Protein AF-A0A2S2G8Z8-F1 (afdb_monomer)

Radius of gyration: 12.35 Å; Cα contacts (8 Å, |Δi|>4): 175; chains: 1; bounding box: 28×28×32 Å

Nearest PDB structures (foldseek):
  8h6l-assembly1_5B  TM=4.285E-01  e=9.757E+00  Homo sapiens

Structure (mmCIF, N/CA/C/O backbone):
data_AF-A0A2S2G8Z8-F1
#
_entry.id   AF-A0A2S2G8Z8-F1
#
loop_
_atom_site.group_PDB
_atom_site.id
_atom_site.type_symbol
_atom_site.label_atom_id
_atom_site.label_alt_id
_atom_site.label_comp_id
_atom_site.label_asym_id
_atom_site.label_entity_id
_atom_site.label_seq_id
_atom_site.pdbx_PDB_ins_code
_atom_site.Cartn_x
_atom_site.Cartn_y
_atom_site.Cartn_z
_atom_site.occupancy
_atom_site.B_iso_or_equiv
_atom_site.auth_seq_id
_atom_site.auth_comp_id
_atom_site.auth_asym_id
_atom_site.auth_atom_id
_atom_site.pdbx_PDB_model_num
ATOM 1 N N . MET A 1 1 ? -8.502 -19.225 -7.096 1.00 47.22 1 MET A N 1
ATOM 2 C CA . MET A 1 1 ? -8.537 -18.039 -6.214 1.00 47.22 1 MET A CA 1
ATOM 3 C C . MET A 1 1 ? -8.050 -16.851 -7.019 1.00 47.22 1 MET A C 1
ATOM 5 O O . MET A 1 1 ? -7.028 -16.991 -7.682 1.00 47.22 1 MET A O 1
ATOM 9 N N . ALA A 1 2 ? -8.794 -15.743 -7.039 1.00 53.53 2 ALA A N 1
ATOM 10 C CA . ALA A 1 2 ? -8.304 -14.513 -7.659 1.00 53.53 2 ALA A CA 1
ATOM 11 C C . ALA A 1 2 ? -7.032 -14.087 -6.918 1.00 53.53 2 ALA A C 1
ATOM 13 O O . ALA A 1 2 ? -7.045 -14.016 -5.690 1.00 53.53 2 ALA A O 1
ATOM 14 N N . ARG A 1 3 ? -5.939 -13.889 -7.653 1.00 68.69 3 ARG A N 1
ATOM 15 C CA . ARG A 1 3 ? -4.703 -13.334 -7.100 1.00 68.69 3 ARG A CA 1
ATOM 16 C C . ARG A 1 3 ? -5.011 -11.887 -6.697 1.00 68.69 3 ARG A C 1
ATOM 18 O O . ARG A 1 3 ? -5.743 -11.195 -7.398 1.00 68.69 3 ARG A O 1
ATOM 25 N N . ARG A 1 4 ? -4.586 -11.475 -5.503 1.00 82.56 4 ARG A N 1
ATOM 26 C CA . ARG A 1 4 ? -4.924 -10.166 -4.926 1.00 82.56 4 ARG A CA 1
ATOM 27 C C . ARG A 1 4 ? -3.632 -9.456 -4.554 1.00 82.56 4 ARG A C 1
ATOM 29 O O . ARG A 1 4 ? -2.767 -10.056 -3.926 1.00 82.56 4 ARG A O 1
ATOM 36 N N . ALA A 1 5 ? -3.494 -8.186 -4.920 1.00 91.25 5 ALA A N 1
ATOM 37 C CA . ALA A 1 5 ? -2.371 -7.367 -4.484 1.00 91.25 5 ALA A CA 1
ATOM 38 C C . ALA A 1 5 ? -2.815 -6.354 -3.428 1.00 91.25 5 ALA A C 1
ATOM 40 O O . ALA A 1 5 ? -3.923 -5.822 -3.463 1.00 91.25 5 ALA A O 1
ATOM 41 N N . ILE A 1 6 ? -1.915 -6.051 -2.500 1.00 93.50 6 ILE A N 1
ATOM 42 C CA . ILE A 1 6 ? -2.079 -4.986 -1.515 1.00 93.50 6 ILE A CA 1
ATOM 43 C C . ILE A 1 6 ? -1.024 -3.941 -1.817 1.00 93.50 6 ILE A C 1
ATOM 45 O O . ILE A 1 6 ? 0.145 -4.264 -2.060 1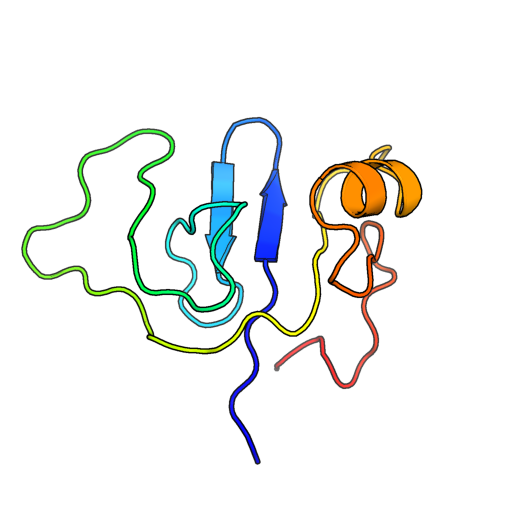.00 93.50 6 ILE A O 1
ATOM 49 N N . LEU A 1 7 ? -1.453 -2.688 -1.816 1.00 93.50 7 LEU A N 1
ATOM 50 C CA . LEU A 1 7 ? -0.565 -1.553 -1.939 1.00 93.50 7 LEU A CA 1
ATOM 51 C C . LEU A 1 7 ? 0.046 -1.273 -0.564 1.00 93.50 7 LEU A C 1
ATOM 53 O O . LEU A 1 7 ? -0.648 -0.853 0.357 1.00 93.50 7 LEU A O 1
ATOM 57 N N . ILE A 1 8 ? 1.339 -1.540 -0.416 1.00 93.19 8 ILE A N 1
ATOM 58 C CA . ILE A 1 8 ? 2.080 -1.298 0.822 1.00 93.19 8 ILE A CA 1
ATOM 59 C C . ILE A 1 8 ? 2.759 0.064 0.727 1.00 93.19 8 ILE A C 1
ATOM 61 O O . ILE A 1 8 ? 3.580 0.274 -0.165 1.00 93.19 8 ILE A O 1
ATOM 65 N N . VAL A 1 9 ? 2.420 0.973 1.637 1.00 90.94 9 VAL A N 1
ATOM 66 C CA . VAL A 1 9 ? 3.017 2.307 1.756 1.00 90.94 9 VAL A CA 1
ATOM 67 C C . VAL A 1 9 ? 4.029 2.325 2.898 1.00 90.94 9 VAL A C 1
ATOM 69 O O . VAL A 1 9 ? 3.683 2.043 4.043 1.00 90.94 9 VAL A O 1
ATOM 72 N N . ASP A 1 10 ? 5.264 2.700 2.582 1.00 85.06 10 ASP A N 1
ATOM 73 C CA . ASP A 1 10 ? 6.356 2.966 3.521 1.00 85.06 10 ASP A CA 1
ATOM 74 C C . ASP A 1 10 ? 6.862 4.415 3.339 1.00 85.06 10 ASP A C 1
ATOM 76 O O . ASP A 1 10 ? 6.382 5.138 2.467 1.00 85.06 10 ASP A O 1
ATOM 80 N N . ASP A 1 11 ? 7.839 4.846 4.149 1.00 78.12 11 ASP A N 1
ATOM 81 C CA . ASP A 1 11 ? 8.325 6.238 4.252 1.00 78.12 11 ASP A CA 1
ATOM 82 C C . ASP A 1 11 ? 8.649 6.893 2.905 1.00 78.12 11 ASP A C 1
ATOM 84 O O . ASP A 1 11 ? 8.280 8.033 2.639 1.00 78.12 11 ASP A O 1
ATOM 88 N N . TYR A 1 12 ? 9.350 6.148 2.054 1.00 77.44 12 TYR A N 1
ATOM 89 C CA . TYR A 1 12 ? 9.884 6.650 0.787 1.00 77.44 12 TYR A CA 1
ATOM 90 C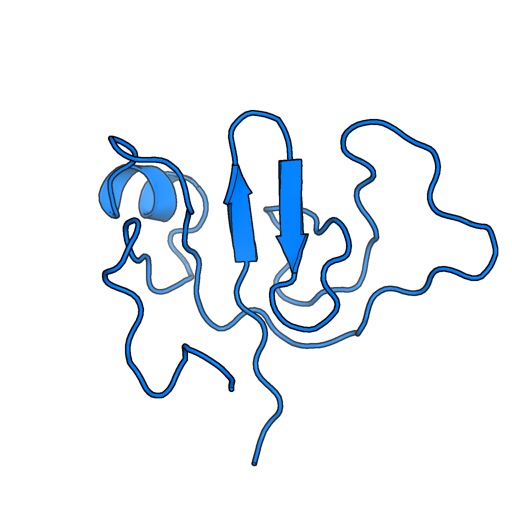 C . TYR A 1 12 ? 9.495 5.772 -0.397 1.00 77.44 12 TYR A C 1
ATOM 92 O O . TYR A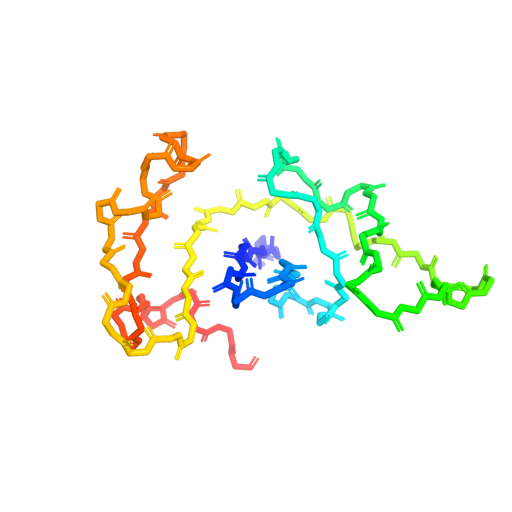 1 12 ? 9.932 6.007 -1.522 1.00 77.44 12 TYR A O 1
ATOM 100 N N . THR A 1 13 ? 8.725 4.708 -0.159 1.00 85.81 13 THR A N 1
ATOM 101 C CA . THR A 1 13 ? 8.435 3.715 -1.191 1.00 85.81 13 THR A CA 1
ATOM 102 C C . THR A 1 13 ? 7.028 3.177 -1.062 1.00 85.81 13 THR A C 1
ATOM 104 O O . THR A 1 13 ? 6.526 2.964 0.035 1.00 85.81 13 THR A O 1
ATOM 107 N N . THR A 1 14 ? 6.429 2.877 -2.203 1.00 89.69 14 THR A N 1
ATOM 108 C CA . THR A 1 14 ? 5.173 2.142 -2.308 1.00 89.69 14 THR A CA 1
ATOM 109 C C . THR A 1 14 ? 5.433 0.855 -3.073 1.00 89.69 14 THR A C 1
ATOM 111 O O . THR A 1 14 ? 6.188 0.861 -4.045 1.00 89.69 14 THR A O 1
ATOM 114 N N . LYS A 1 15 ? 4.893 -0.274 -2.606 1.00 91.19 15 LYS A N 1
ATOM 115 C CA . LYS A 1 15 ? 5.196 -1.616 -3.127 1.00 91.19 15 LYS A CA 1
ATOM 116 C C . LYS A 1 15 ? 3.936 -2.444 -3.323 1.00 91.19 15 LYS A C 1
ATOM 118 O O . LYS A 1 15 ? 2.958 -2.299 -2.599 1.00 91.19 15 LYS A O 1
ATOM 123 N N . CYS A 1 16 ? 3.990 -3.353 -4.285 1.00 91.56 16 CYS A N 1
ATOM 124 C CA . CYS A 1 16 ? 3.000 -4.401 -4.459 1.00 91.56 16 CYS A CA 1
ATOM 125 C C . CYS A 1 16 ? 3.335 -5.574 -3.531 1.00 91.56 16 CYS A C 1
ATOM 127 O O . CYS A 1 16 ? 4.422 -6.144 -3.639 1.00 91.56 16 CYS A O 1
ATOM 129 N N . SER A 1 17 ? 2.414 -5.971 -2.648 1.00 90.19 17 SER A N 1
ATOM 130 C CA . SER A 1 17 ? 2.619 -7.132 -1.767 1.00 90.19 17 SER A CA 1
ATOM 131 C C . SER A 1 17 ? 2.823 -8.436 -2.541 1.00 90.19 17 SER A C 1
ATOM 133 O O . SER A 1 17 ? 3.554 -9.306 -2.082 1.00 90.19 17 SER A O 1
ATOM 135 N N . ARG A 1 18 ? 2.217 -8.552 -3.730 1.00 89.56 18 ARG A N 1
ATOM 136 C CA . ARG A 1 18 ? 2.208 -9.782 -4.523 1.00 89.56 18 ARG A CA 1
ATOM 137 C C . ARG A 1 18 ? 3.561 -10.107 -5.144 1.00 89.56 18 ARG A C 1
ATOM 139 O O . ARG A 1 18 ? 3.995 -11.252 -5.115 1.00 89.56 18 ARG A O 1
ATOM 146 N N . CYS A 1 19 ? 4.208 -9.119 -5.760 1.00 88.25 19 CYS A N 1
ATOM 147 C CA . CYS A 1 19 ? 5.478 -9.321 -6.463 1.00 88.25 19 CYS A CA 1
ATOM 148 C C . CYS A 1 19 ? 6.663 -8.601 -5.803 1.00 88.25 19 CYS A C 1
ATOM 150 O O . CYS A 1 19 ? 7.768 -8.643 -6.336 1.00 88.25 19 CYS A O 1
ATOM 152 N N . GLY A 1 20 ? 6.438 -7.886 -4.695 1.00 87.50 20 GLY A N 1
ATOM 153 C CA . GLY A 1 20 ? 7.459 -7.169 -3.920 1.00 87.50 20 GLY A CA 1
ATOM 154 C C . GLY A 1 20 ? 8.039 -5.916 -4.585 1.00 87.50 20 GLY A C 1
ATOM 155 O O . GLY A 1 20 ? 8.817 -5.192 -3.963 1.00 87.50 20 GLY A O 1
ATOM 156 N N . LYS A 1 21 ? 7.669 -5.640 -5.838 1.00 88.06 21 LYS A N 1
ATOM 157 C CA . LYS A 1 21 ? 8.203 -4.523 -6.627 1.00 88.06 21 LYS A CA 1
ATOM 158 C C . LYS A 1 21 ? 7.497 -3.224 -6.289 1.00 88.06 21 LYS A C 1
ATOM 160 O O . LYS A 1 21 ? 6.354 -3.227 -5.832 1.00 88.06 21 LYS A O 1
ATOM 165 N N . GLY A 1 22 ? 8.169 -2.110 -6.558 1.00 89.81 22 GLY A N 1
ATOM 166 C CA . GLY A 1 22 ? 7.572 -0.809 -6.330 1.00 89.81 22 GLY A CA 1
ATOM 167 C C . GLY A 1 22 ? 6.344 -0.581 -7.213 1.00 89.81 22 GLY A C 1
ATOM 168 O O . GLY A 1 22 ? 6.285 -1.000 -8.374 1.00 89.81 22 GLY A O 1
ATOM 169 N N . ALA A 1 23 ? 5.336 0.043 -6.626 1.00 90.56 23 ALA A N 1
ATOM 170 C CA . ALA A 1 23 ? 4.027 0.278 -7.206 1.00 90.56 23 ALA A CA 1
ATOM 171 C C . ALA A 1 23 ? 3.703 1.759 -7.098 1.00 90.56 23 ALA A C 1
ATOM 173 O O . ALA A 1 23 ? 4.113 2.410 -6.147 1.00 90.56 23 ALA A O 1
ATOM 174 N N . ARG A 1 24 ? 2.968 2.305 -8.060 1.00 90.00 24 ARG A N 1
ATOM 175 C CA . ARG A 1 24 ? 2.527 3.693 -7.978 1.00 90.00 24 ARG A CA 1
ATOM 176 C C . ARG A 1 24 ? 1.287 3.785 -7.100 1.00 90.00 24 ARG A C 1
ATOM 178 O O . ARG A 1 24 ? 0.325 3.058 -7.319 1.00 90.00 24 ARG A O 1
ATOM 185 N N . ILE A 1 25 ? 1.298 4.720 -6.150 1.00 90.06 25 ILE A N 1
ATOM 186 C CA . ILE A 1 25 ? 0.232 4.833 -5.150 1.00 90.06 25 ILE A CA 1
ATOM 187 C C . ILE A 1 25 ? -1.160 5.040 -5.761 1.00 90.06 25 ILE A C 1
ATOM 189 O O . ILE A 1 25 ? -2.128 4.505 -5.243 1.00 90.06 25 ILE A O 1
ATOM 193 N N . GLN A 1 26 ? -1.256 5.769 -6.878 1.00 89.81 26 GLN A N 1
ATOM 194 C CA . GLN A 1 26 ? -2.523 6.095 -7.547 1.00 89.81 26 GLN A CA 1
ATOM 195 C C . GLN A 1 26 ? -3.054 4.978 -8.455 1.00 89.81 26 GLN A C 1
ATOM 197 O O . GLN A 1 26 ? -4.181 5.078 -8.934 1.00 89.81 26 GLN A O 1
ATOM 202 N N . ASP A 1 27 ? -2.263 3.944 -8.747 1.00 90.75 27 ASP A N 1
ATOM 203 C CA . ASP A 1 27 ? -2.686 2.934 -9.712 1.00 90.75 27 ASP A CA 1
ATOM 204 C C . ASP A 1 27 ? -3.710 1.979 -9.076 1.00 90.75 27 ASP A C 1
ATOM 206 O O . ASP A 1 27 ? -3.563 1.543 -7.932 1.00 90.75 27 ASP A O 1
ATOM 210 N N . THR A 1 28 ? -4.745 1.607 -9.831 1.00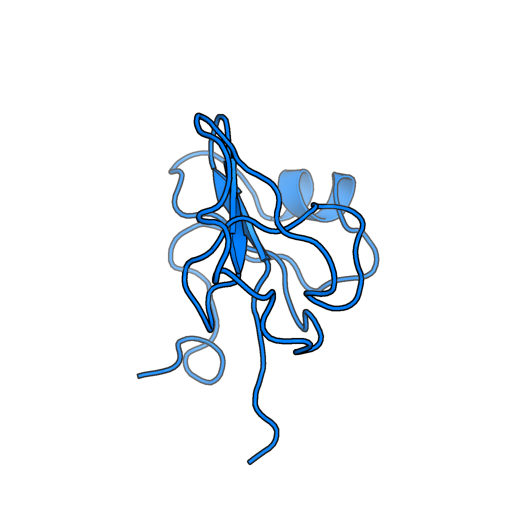 92.31 28 THR A N 1
ATOM 211 C CA . THR A 1 28 ? -5.726 0.585 -9.415 1.00 92.31 28 THR A CA 1
ATOM 212 C C . THR A 1 28 ? -5.209 -0.836 -9.634 1.00 92.31 28 THR A C 1
ATOM 214 O O . THR A 1 28 ? -5.605 -1.756 -8.928 1.00 92.31 28 THR A O 1
ATOM 217 N N . HIS A 1 29 ? -4.286 -1.005 -10.581 1.00 93.56 29 HIS A N 1
ATOM 218 C CA . HIS A 1 29 ? -3.611 -2.257 -10.910 1.00 93.56 29 HIS A CA 1
ATOM 219 C C . HIS A 1 29 ? -2.108 -2.026 -10.940 1.00 93.56 29 HIS A C 1
ATOM 221 O O . HIS A 1 29 ? -1.655 -0.950 -11.335 1.00 93.56 29 HIS A O 1
ATOM 227 N N . HIS A 1 30 ? -1.307 -3.036 -10.609 1.00 92.31 30 HIS A N 1
ATOM 228 C CA . HIS A 1 30 ? 0.142 -2.925 -10.731 1.00 92.31 30 HIS A CA 1
ATOM 229 C C . HIS A 1 30 ? 0.558 -2.955 -12.206 1.00 92.31 30 HIS A C 1
ATOM 231 O O . HIS A 1 30 ? 0.929 -3.992 -12.741 1.00 92.31 30 HIS A O 1
ATOM 237 N N . THR A 1 31 ? 0.470 -1.809 -12.879 1.00 90.50 31 THR A N 1
ATOM 238 C CA . THR A 1 31 ? 0.770 -1.641 -14.316 1.00 90.50 31 THR A CA 1
ATOM 239 C C . THR A 1 31 ? 2.040 -0.841 -14.561 1.00 90.50 31 THR A C 1
ATOM 241 O O . THR A 1 31 ? 2.556 -0.813 -15.678 1.00 90.50 31 THR A O 1
ATOM 244 N N . ARG A 1 32 ? 2.574 -0.206 -13.514 1.00 86.56 32 ARG A N 1
ATOM 245 C CA . ARG A 1 32 ? 3.805 0.576 -13.554 1.00 86.56 32 ARG A CA 1
ATOM 246 C C . ARG A 1 32 ? 4.710 0.187 -12.403 1.00 86.56 32 ARG A C 1
ATOM 248 O O . ARG A 1 32 ? 4.261 -0.054 -11.282 1.00 86.56 32 ARG A O 1
ATOM 255 N N . LEU A 1 33 ? 6.002 0.157 -12.696 1.00 86.94 33 LEU A N 1
ATOM 256 C CA . LEU A 1 33 ? 7.031 0.018 -11.683 1.00 86.94 33 LEU A CA 1
ATOM 257 C C . LEU A 1 33 ? 7.406 1.405 -11.197 1.00 86.94 33 LEU A C 1
ATOM 259 O O . LEU A 1 33 ? 7.851 2.240 -11.982 1.00 86.94 33 LEU A O 1
ATOM 263 N N . LEU A 1 34 ? 7.218 1.636 -9.905 1.00 80.50 34 LEU A N 1
ATOM 264 C CA . LEU A 1 34 ? 7.840 2.769 -9.246 1.00 80.50 34 LEU A CA 1
ATOM 265 C C . LEU A 1 34 ? 9.174 2.294 -8.695 1.00 80.50 34 LEU A C 1
ATOM 267 O O . LEU A 1 34 ? 9.242 1.249 -8.051 1.00 80.50 34 LEU A O 1
ATOM 271 N N . SER A 1 35 ? 10.238 3.040 -8.923 1.00 64.56 35 SER A N 1
ATOM 272 C CA . SER A 1 35 ? 11.508 2.744 -8.292 1.00 64.56 35 SER A CA 1
ATOM 273 C C . SER A 1 35 ? 11.748 3.744 -7.174 1.00 64.56 35 SER A C 1
ATOM 275 O O . SER A 1 35 ? 11.945 4.928 -7.405 1.00 64.56 35 SER A O 1
ATOM 277 N N . GLY A 1 36 ? 11.667 3.265 -5.931 1.00 60.81 36 GLY A N 1
ATOM 278 C CA . GLY A 1 36 ? 11.864 4.119 -4.760 1.00 60.81 36 GLY A CA 1
ATOM 279 C C . GLY A 1 36 ? 13.275 4.713 -4.686 1.00 60.81 36 GLY A C 1
ATOM 280 O O . GLY A 1 36 ? 13.420 5.880 -4.361 1.00 60.81 36 GLY A O 1
ATOM 281 N N . TRP A 1 37 ? 14.302 3.918 -5.019 1.00 53.06 37 TRP A N 1
ATOM 282 C CA . TRP A 1 37 ? 15.725 4.289 -4.909 1.00 53.06 37 TRP A CA 1
ATOM 283 C C . TRP A 1 37 ? 16.612 3.612 -5.979 1.00 53.06 37 TRP A C 1
ATOM 285 O O . TRP A 1 37 ? 17.772 3.296 -5.735 1.00 53.06 37 TRP A O 1
ATOM 295 N N . GLY A 1 38 ? 16.078 3.330 -7.170 1.00 58.16 38 GLY A N 1
ATOM 296 C CA . GLY A 1 38 ? 16.837 2.653 -8.233 1.00 58.16 38 GLY A CA 1
ATOM 297 C C . GLY A 1 38 ? 16.242 2.870 -9.618 1.00 58.16 38 GLY A C 1
ATOM 298 O O . GLY A 1 38 ? 15.250 3.569 -9.759 1.00 58.16 38 GLY A O 1
ATOM 299 N N . THR A 1 39 ? 16.821 2.272 -10.653 1.00 66.81 39 THR A N 1
ATOM 300 C CA . THR A 1 39 ? 16.126 2.072 -11.937 1.00 66.81 39 THR A CA 1
ATOM 301 C C . THR A 1 39 ? 15.624 0.628 -11.931 1.00 66.81 39 THR A C 1
ATOM 303 O O . THR A 1 39 ? 16.415 -0.246 -11.567 1.00 66.81 39 THR A O 1
ATOM 306 N N . PRO A 1 40 ? 14.348 0.340 -12.256 1.00 70.31 40 PRO A N 1
ATOM 307 C CA . PRO A 1 40 ? 13.895 -1.042 -12.390 1.00 70.31 40 PRO A CA 1
ATOM 308 C C . PRO A 1 40 ? 14.807 -1.789 -13.362 1.00 70.31 40 PRO A C 1
ATOM 310 O O . PRO A 1 40 ? 15.250 -1.203 -14.354 1.00 70.31 40 PRO A O 1
ATOM 313 N N . ALA A 1 41 ? 15.101 -3.064 -13.102 1.00 75.50 41 ALA A N 1
ATOM 314 C CA . ALA A 1 41 ? 15.928 -3.817 -14.033 1.00 75.50 41 ALA A CA 1
ATOM 315 C C . ALA A 1 41 ? 15.232 -3.877 -15.412 1.00 75.50 41 ALA A C 1
ATOM 317 O O . ALA A 1 41 ? 14.002 -3.874 -15.472 1.00 75.50 41 ALA A O 1
ATOM 318 N N . PRO A 1 42 ? 15.965 -3.982 -16.536 1.00 75.06 42 PRO A N 1
ATOM 319 C CA . PRO A 1 42 ? 15.360 -3.976 -17.876 1.00 75.06 42 PRO A CA 1
ATOM 320 C C . PRO A 1 42 ? 14.303 -5.073 -18.091 1.00 75.06 42 PRO A C 1
ATOM 322 O O . PRO A 1 42 ? 13.400 -4.935 -18.915 1.00 75.06 42 PRO A O 1
ATOM 325 N N . HIS A 1 43 ? 14.420 -6.173 -17.345 1.00 81.25 43 HIS A N 1
ATOM 326 C CA . HIS A 1 43 ? 13.507 -7.314 -17.373 1.00 81.25 43 HIS A CA 1
ATOM 327 C C . HIS A 1 43 ? 12.395 -7.232 -16.318 1.00 81.25 43 HIS A C 1
ATOM 329 O O . HIS A 1 43 ? 11.516 -8.096 -16.285 1.00 81.25 43 HIS A O 1
ATOM 335 N N . ASP A 1 44 ? 12.398 -6.216 -15.455 1.00 83.38 44 ASP A N 1
ATOM 336 C CA . ASP A 1 44 ? 11.333 -6.057 -14.487 1.00 83.38 44 ASP A CA 1
ATOM 337 C C . ASP A 1 44 ? 10.038 -5.653 -1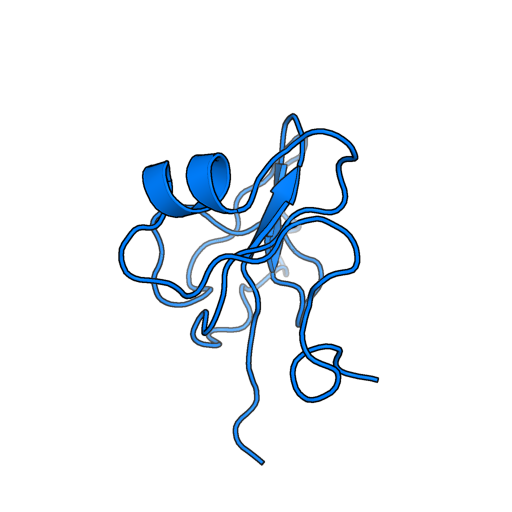5.180 1.00 83.38 44 ASP A C 1
ATOM 339 O O . ASP A 1 44 ? 9.923 -4.627 -15.851 1.00 83.38 44 ASP A O 1
ATOM 343 N N . ARG A 1 45 ? 9.017 -6.477 -14.957 1.00 85.88 45 ARG A N 1
ATOM 344 C CA . ARG A 1 45 ? 7.635 -6.174 -15.306 1.00 85.88 45 ARG A CA 1
ATOM 345 C C . ARG A 1 45 ? 6.793 -6.027 -14.041 1.00 85.88 45 ARG A C 1
ATOM 347 O O . ARG A 1 45 ? 7.069 -6.718 -13.048 1.00 85.88 45 ARG A O 1
ATOM 354 N N . PRO A 1 46 ? 5.803 -5.123 -14.058 1.00 89.56 46 PRO A N 1
ATOM 355 C CA . PRO A 1 46 ? 4.791 -5.061 -13.020 1.00 89.56 46 PRO A CA 1
ATOM 356 C C . PRO A 1 46 ? 3.842 -6.265 -13.173 1.00 89.56 46 PRO A C 1
ATOM 358 O O . PRO A 1 46 ? 3.737 -6.839 -14.257 1.00 89.56 46 PRO A O 1
ATOM 361 N N . CYS A 1 47 ? 3.217 -6.714 -12.083 1.00 90.06 47 CYS A N 1
ATOM 362 C CA . CYS A 1 47 ? 2.501 -7.997 -12.073 1.00 90.06 47 CYS A CA 1
ATOM 363 C C . CYS A 1 47 ? 1.086 -7.948 -12.671 1.00 90.06 47 CYS A C 1
ATOM 365 O O . CYS A 1 47 ? 0.497 -8.998 -12.897 1.00 90.06 47 CYS A O 1
ATOM 367 N N . GLY A 1 48 ? 0.542 -6.758 -12.931 1.00 91.50 48 GLY A N 1
ATOM 368 C CA . GLY A 1 48 ? -0.792 -6.554 -13.502 1.00 91.50 48 GLY A CA 1
ATOM 369 C C . GLY A 1 48 ? -1.948 -6.720 -12.514 1.00 91.50 48 GLY A C 1
ATOM 370 O O . GLY A 1 48 ? -3.070 -6.351 -12.841 1.00 91.50 48 GLY A O 1
ATOM 371 N N . GLU A 1 49 ? -1.693 -7.236 -11.312 1.00 92.06 49 GLU A N 1
ATOM 372 C CA . GLU A 1 49 ? -2.742 -7.556 -10.342 1.00 92.06 49 GLU A CA 1
ATOM 373 C C . GLU A 1 49 ? -3.452 -6.296 -9.812 1.00 92.06 49 GLU A C 1
ATOM 375 O O . GLU A 1 49 ? -2.793 -5.269 -9.585 1.00 92.06 49 GLU A O 1
ATOM 380 N N . PRO A 1 50 ? -4.777 -6.357 -9.584 1.00 93.56 50 PRO A N 1
ATOM 381 C CA . PRO A 1 50 ? -5.526 -5.272 -8.970 1.00 93.56 50 PRO A CA 1
ATOM 382 C C . PRO A 1 50 ? -5.142 -5.111 -7.499 1.00 93.56 50 PRO A C 1
ATOM 384 O O . PRO A 1 50 ? -4.990 -6.091 -6.759 1.00 93.56 50 PRO A O 1
ATOM 387 N N . PHE A 1 51 ? -5.041 -3.860 -7.056 1.00 93.81 51 PHE A N 1
ATOM 388 C CA . PHE A 1 51 ? -4.928 -3.550 -5.640 1.00 93.81 51 PHE A CA 1
ATOM 389 C C . PHE A 1 51 ? -6.304 -3.632 -4.990 1.00 93.81 51 PHE A C 1
ATOM 391 O O . PHE A 1 51 ? -7.217 -2.910 -5.376 1.00 93.81 51 PHE A O 1
ATOM 398 N N . VAL A 1 52 ? -6.446 -4.514 -4.003 1.00 94.50 52 VAL A N 1
ATOM 399 C CA . VAL A 1 52 ? -7.714 -4.727 -3.282 1.00 94.50 52 VAL A CA 1
ATOM 400 C C . VAL A 1 52 ? -7.741 -4.063 -1.908 1.00 94.50 52 VAL A C 1
ATOM 402 O O . VAL A 1 52 ? -8.792 -3.996 -1.281 1.00 94.50 52 VAL A O 1
ATOM 405 N N . ALA A 1 53 ? -6.586 -3.604 -1.428 1.00 94.94 53 ALA A N 1
ATOM 406 C CA . ALA A 1 53 ? -6.426 -2.921 -0.153 1.00 94.94 53 ALA A CA 1
ATOM 407 C C . ALA A 1 53 ? -5.144 -2.081 -0.150 1.00 94.94 53 ALA A C 1
ATOM 409 O O . ALA A 1 53 ? -4.222 -2.320 -0.941 1.00 94.94 53 ALA A O 1
ATOM 410 N N . ILE A 1 54 ? -5.077 -1.133 0.781 1.00 95.31 54 ILE A N 1
ATOM 411 C CA . ILE A 1 54 ? -3.883 -0.361 1.112 1.00 95.31 54 ILE A CA 1
ATOM 412 C C . ILE A 1 54 ? -3.477 -0.641 2.560 1.00 95.31 54 ILE A C 1
ATOM 414 O O . ILE A 1 54 ? -4.315 -0.743 3.457 1.00 95.31 54 ILE A O 1
ATOM 418 N N . SER A 1 55 ? -2.181 -0.805 2.797 1.00 95.12 55 SER A N 1
ATOM 419 C CA . SER A 1 55 ? -1.644 -1.032 4.135 1.00 95.12 55 SER A CA 1
ATOM 420 C C . SER A 1 55 ? -0.238 -0.457 4.273 1.00 95.12 55 SER A C 1
ATOM 422 O O . SER A 1 55 ? 0.331 0.079 3.324 1.00 95.12 55 SER A O 1
ATOM 424 N N . THR A 1 56 ? 0.332 -0.559 5.464 1.00 93.31 56 THR A N 1
ATOM 425 C CA . THR A 1 56 ? 1.670 -0.077 5.799 1.00 93.31 56 THR A CA 1
ATOM 426 C C . THR A 1 56 ? 2.357 -1.049 6.747 1.00 93.31 56 THR A C 1
ATOM 428 O O . THR A 1 56 ? 1.701 -1.804 7.464 1.00 93.31 56 THR A O 1
ATOM 431 N N . ARG A 1 57 ? 3.692 -1.043 6.758 1.00 89.31 57 ARG A N 1
ATOM 432 C CA . ARG A 1 57 ? 4.486 -1.734 7.785 1.00 89.31 57 ARG A CA 1
ATOM 433 C C . ARG A 1 57 ? 4.945 -0.789 8.894 1.00 89.31 57 ARG A C 1
ATOM 435 O O . ARG A 1 57 ? 5.542 -1.243 9.866 1.00 89.31 57 ARG A O 1
ATOM 442 N N . ARG A 1 58 ? 4.689 0.512 8.748 1.00 88.00 58 ARG A N 1
ATOM 443 C CA . ARG A 1 58 ? 5.149 1.540 9.679 1.00 88.00 58 ARG A CA 1
ATOM 444 C C . ARG A 1 58 ? 4.255 1.592 10.906 1.00 88.00 58 ARG A C 1
ATOM 446 O O . ARG A 1 58 ? 3.040 1.746 10.800 1.00 88.00 58 ARG A O 1
ATOM 453 N N . LEU A 1 59 ? 4.883 1.518 12.072 1.00 87.06 59 LEU A N 1
ATOM 454 C CA . LEU A 1 59 ? 4.220 1.800 13.338 1.00 87.06 59 LEU A CA 1
ATOM 455 C C . LEU A 1 59 ? 3.947 3.309 13.424 1.00 87.06 59 LEU A C 1
ATOM 457 O O . LEU A 1 59 ? 4.836 4.112 13.155 1.00 87.06 59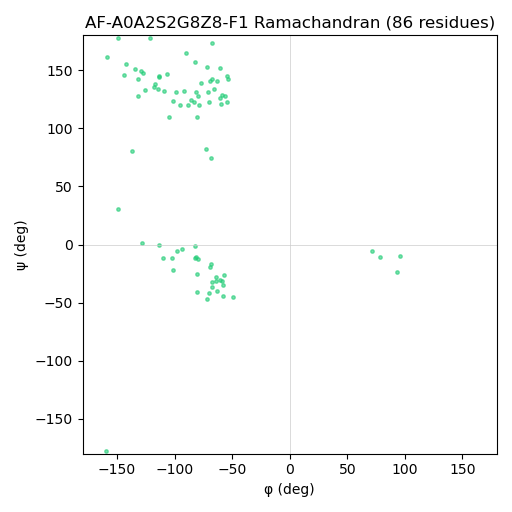 LEU A O 1
ATOM 461 N N . GLY A 1 60 ? 2.714 3.682 13.768 1.00 86.62 60 GLY A N 1
ATOM 462 C CA . GLY A 1 60 ? 2.281 5.080 13.889 1.00 86.62 60 GLY A CA 1
ATOM 463 C C . GLY A 1 60 ? 1.585 5.666 12.655 1.00 86.62 60 GLY A C 1
ATOM 464 O O . GLY A 1 60 ? 0.998 6.734 12.772 1.00 86.62 60 GLY A O 1
ATOM 465 N N . VAL A 1 61 ? 1.587 4.975 11.508 1.00 90.50 61 VAL A N 1
ATOM 466 C CA . VAL A 1 61 ? 0.712 5.325 10.374 1.00 90.50 61 VAL A CA 1
ATOM 467 C C . VAL A 1 61 ? -0.646 4.661 10.580 1.00 90.50 61 VAL A C 1
ATOM 469 O O . VAL A 1 61 ? -0.730 3.441 10.749 1.00 90.50 61 VAL A O 1
ATOM 472 N N . THR A 1 62 ? -1.709 5.459 10.567 1.00 93.38 62 THR A N 1
ATOM 473 C CA . THR A 1 62 ? -3.072 4.990 10.829 1.00 93.38 62 THR A CA 1
ATOM 474 C C . THR A 1 62 ? -3.788 4.559 9.550 1.00 93.38 62 THR A C 1
ATOM 476 O O . THR A 1 62 ? -3.394 4.886 8.428 1.00 93.38 62 THR A O 1
ATOM 479 N N . ALA A 1 63 ? -4.896 3.831 9.705 1.00 93.81 63 ALA A N 1
ATOM 480 C CA . ALA A 1 63 ? -5.774 3.518 8.582 1.00 93.81 63 ALA A CA 1
ATOM 481 C C . ALA A 1 63 ? -6.419 4.778 7.968 1.00 93.81 63 ALA A C 1
ATOM 483 O O . ALA A 1 63 ? -6.725 4.776 6.777 1.00 93.81 63 ALA A O 1
ATOM 484 N N . GLU A 1 64 ? -6.615 5.850 8.742 1.00 94.69 64 GLU A N 1
ATOM 485 C CA . GLU A 1 64 ? -7.142 7.123 8.234 1.00 94.69 64 GLU A CA 1
ATOM 486 C C . GLU A 1 64 ? -6.129 7.835 7.336 1.00 94.69 64 GLU A C 1
ATOM 488 O O . GLU A 1 64 ? -6.499 8.273 6.246 1.00 94.69 64 GLU A O 1
ATOM 493 N N . ASP A 1 65 ? -4.847 7.845 7.714 1.00 93.62 65 ASP A N 1
ATOM 494 C CA . ASP A 1 65 ? -3.771 8.391 6.875 1.00 93.62 65 ASP A CA 1
ATOM 495 C C . ASP A 1 65 ? -3.721 7.683 5.515 1.00 93.62 65 ASP A C 1
ATOM 497 O O . ASP A 1 65 ? -3.641 8.307 4.456 1.00 93.62 65 ASP A O 1
ATOM 501 N N . LEU A 1 66 ? -3.829 6.352 5.528 1.00 93.94 66 LEU A N 1
ATOM 502 C CA . LEU A 1 66 ? -3.861 5.549 4.307 1.00 93.94 66 LEU A CA 1
ATOM 503 C C . LEU A 1 66 ? -5.132 5.793 3.484 1.00 93.94 66 LEU A C 1
ATOM 505 O O . LEU A 1 66 ? -5.071 5.828 2.254 1.00 93.94 66 LEU A O 1
ATOM 509 N N . ARG A 1 67 ? -6.277 6.003 4.140 1.00 95.31 67 ARG A N 1
ATOM 510 C CA . ARG A 1 67 ? -7.544 6.324 3.471 1.00 95.31 67 ARG A CA 1
ATOM 511 C C . ARG A 1 67 ? -7.512 7.700 2.813 1.00 95.31 67 ARG A C 1
ATOM 513 O O . ARG A 1 67 ? -8.109 7.863 1.755 1.00 95.31 67 ARG A O 1
ATOM 520 N N . ALA A 1 68 ? -6.784 8.663 3.375 1.00 93.88 68 ALA A N 1
ATOM 521 C CA . ALA A 1 68 ? -6.555 9.951 2.725 1.00 93.88 68 ALA A CA 1
ATOM 522 C C . ALA A 1 68 ? -5.759 9.804 1.412 1.00 93.88 68 ALA A C 1
ATOM 524 O O . ALA A 1 68 ? -5.983 10.556 0.466 1.00 93.88 68 ALA A O 1
ATOM 525 N N . LEU A 1 69 ? -4.864 8.811 1.327 1.00 91.69 69 LEU A N 1
ATOM 526 C CA . LEU A 1 69 ? -4.078 8.523 0.121 1.00 91.69 69 LEU A CA 1
ATOM 527 C C . LEU A 1 69 ? -4.864 7.727 -0.930 1.00 91.69 69 LEU A C 1
ATOM 529 O O . LEU A 1 69 ? -4.727 7.982 -2.128 1.00 91.69 69 LEU A O 1
ATOM 533 N N . ARG A 1 70 ? -5.654 6.741 -0.492 1.00 93.69 70 ARG A N 1
ATOM 534 C CA . ARG A 1 70 ? -6.484 5.879 -1.349 1.00 93.69 70 ARG A CA 1
ATOM 535 C C . ARG A 1 70 ? -7.873 5.685 -0.745 1.00 93.69 70 ARG A C 1
ATOM 537 O O . ARG A 1 70 ? -8.134 4.642 -0.144 1.00 93.69 70 ARG A O 1
ATOM 544 N N . PRO A 1 71 ? -8.780 6.662 -0.915 1.00 94.62 71 PRO A N 1
ATOM 545 C CA . PRO A 1 71 ? -10.134 6.574 -0.367 1.00 94.62 71 PRO A CA 1
ATOM 546 C C . PRO A 1 71 ? -10.985 5.495 -1.050 1.00 94.62 71 PRO A C 1
ATOM 548 O O . PRO A 1 71 ? -12.011 5.089 -0.512 1.00 94.62 71 PRO A O 1
ATOM 551 N N . ASP A 1 72 ? -10.559 5.023 -2.222 1.00 94.12 72 ASP A N 1
ATOM 552 C CA . ASP A 1 72 ? -11.182 3.943 -2.986 1.00 94.12 72 ASP A CA 1
ATOM 553 C C . ASP A 1 72 ? -10.829 2.537 -2.472 1.00 94.12 72 ASP A C 1
ATOM 555 O O . ASP A 1 72 ? -11.468 1.568 -2.881 1.00 94.12 72 ASP A O 1
ATOM 559 N N . LEU A 1 73 ? -9.833 2.406 -1.585 1.00 93.44 73 LEU A N 1
ATOM 560 C CA . LEU A 1 73 ? -9.383 1.119 -1.061 1.00 93.44 73 LEU A CA 1
ATOM 561 C C . LEU A 1 73 ? -9.672 0.967 0.439 1.00 93.44 73 LEU A C 1
ATOM 563 O O . LEU A 1 73 ? -9.498 1.910 1.214 1.00 93.44 73 LEU A O 1
ATOM 567 N N . PRO A 1 74 ? -10.013 -0.252 0.895 1.00 95.12 74 PRO A N 1
ATOM 568 C CA . PRO A 1 74 ? -9.938 -0.605 2.306 1.00 95.12 74 PRO A CA 1
ATOM 569 C C . PRO A 1 74 ? -8.522 -0.368 2.847 1.00 95.12 74 PRO A C 1
ATOM 571 O O . PRO A 1 74 ? -7.542 -0.858 2.278 1.00 95.12 74 PRO A O 1
ATOM 574 N N . ALA A 1 75 ? -8.427 0.377 3.948 1.00 95.81 75 ALA A N 1
ATOM 575 C CA . ALA A 1 75 ? -7.171 0.778 4.567 1.00 95.81 75 ALA A CA 1
ATOM 576 C C . ALA A 1 75 ? -6.934 0.045 5.891 1.00 95.81 75 ALA A C 1
ATOM 578 O O . ALA A 1 75 ? -7.820 0.019 6.747 1.00 95.81 75 ALA A O 1
ATOM 579 N N . TYR A 1 76 ? -5.730 -0.502 6.067 1.00 95.00 76 TYR A N 1
ATOM 580 C CA . TYR A 1 76 ? -5.341 -1.257 7.260 1.00 95.00 76 TYR A CA 1
ATOM 581 C C . TYR A 1 76 ? -3.995 -0.782 7.797 1.00 95.00 76 TYR A C 1
ATOM 583 O O . TYR A 1 76 ? -3.005 -0.758 7.059 1.00 95.00 76 TYR A O 1
ATOM 591 N N . ALA A 1 77 ? -3.941 -0.453 9.086 1.00 93.00 77 ALA A N 1
ATOM 592 C CA . ALA A 1 77 ? -2.692 -0.118 9.756 1.00 93.00 77 ALA A CA 1
ATOM 593 C C . ALA A 1 77 ? -1.763 -1.343 9.866 1.00 93.00 77 ALA A C 1
ATOM 595 O O . ALA A 1 77 ? -2.115 -2.474 9.504 1.00 93.00 77 ALA A O 1
ATOM 596 N N . ALA A 1 78 ? -0.541 -1.110 10.342 1.00 88.00 78 ALA A N 1
ATOM 597 C CA . ALA A 1 78 ? 0.454 -2.162 10.496 1.00 88.00 78 ALA A CA 1
ATOM 598 C C . ALA A 1 78 ? -0.041 -3.266 11.447 1.00 88.00 78 ALA A C 1
ATOM 600 O O . ALA A 1 78 ? -0.334 -3.017 12.610 1.00 88.00 78 ALA A O 1
ATOM 601 N N . GLY A 1 79 ? -0.108 -4.503 10.945 1.00 84.50 79 GLY A N 1
ATOM 602 C CA . GLY A 1 79 ? -0.543 -5.680 11.711 1.00 84.50 79 GLY A CA 1
ATOM 603 C C . GLY A 1 79 ? -2.037 -6.013 11.597 1.00 84.50 79 GLY A C 1
ATOM 604 O O . GLY A 1 79 ? -2.391 -7.194 11.690 1.00 84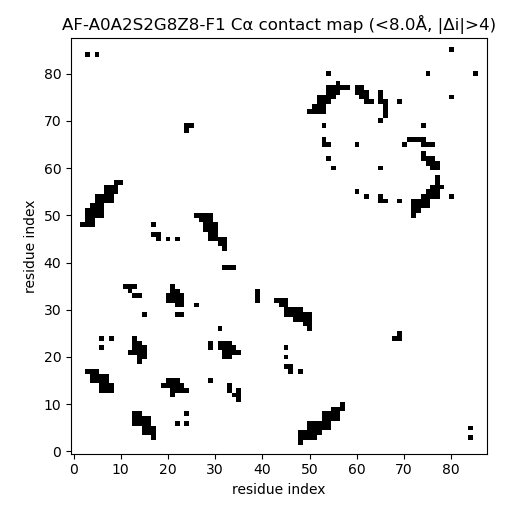.50 79 GLY A O 1
ATOM 605 N N . ASP A 1 80 ? -2.876 -5.033 11.257 1.00 89.50 80 ASP A N 1
ATOM 606 C CA . ASP A 1 80 ? -4.345 -5.160 11.213 1.00 89.50 80 ASP A CA 1
ATOM 607 C C . ASP A 1 80 ? -4.887 -5.789 9.928 1.00 89.50 80 ASP A C 1
ATOM 609 O O . ASP A 1 80 ? -6.091 -5.981 9.763 1.00 89.50 80 ASP A O 1
ATOM 613 N N . LEU A 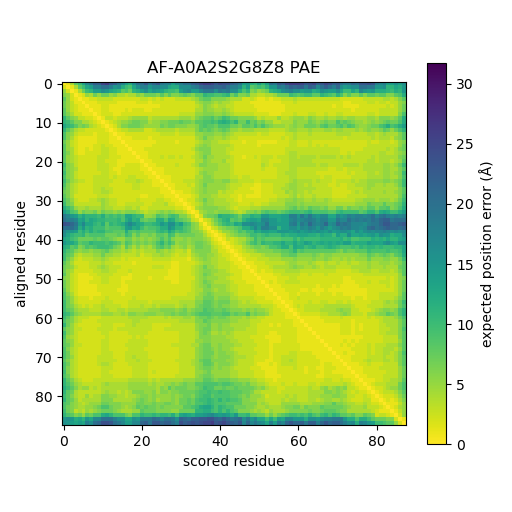1 81 ? -4.001 -6.130 8.993 1.00 86.25 81 LEU A N 1
ATOM 614 C CA . LEU A 1 81 ? -4.400 -6.733 7.733 1.00 86.25 81 LEU A CA 1
ATOM 615 C C . LEU A 1 81 ? -5.162 -8.062 7.981 1.00 86.25 81 LEU A C 1
ATOM 617 O O . LEU A 1 81 ? -4.645 -8.930 8.698 1.00 86.25 81 LEU A O 1
ATOM 621 N N . PRO A 1 82 ? -6.355 -8.266 7.394 1.00 84.56 82 PRO A N 1
ATOM 622 C CA . PRO A 1 82 ? -7.117 -9.505 7.527 1.00 84.56 82 PRO A CA 1
ATOM 623 C C . PRO A 1 82 ? -6.308 -10.743 7.126 1.00 84.56 82 PRO A C 1
ATOM 625 O O . PRO A 1 82 ? -5.512 -10.699 6.187 1.00 84.56 82 PRO A O 1
ATOM 628 N N . ALA A 1 83 ? -6.527 -11.872 7.808 1.00 81.88 83 ALA A N 1
ATOM 629 C CA . ALA A 1 83 ? -5.799 -13.119 7.542 1.00 81.88 83 ALA A CA 1
ATOM 630 C C . ALA A 1 83 ? -5.973 -13.621 6.097 1.00 81.88 83 ALA A C 1
ATOM 632 O O . ALA A 1 83 ? -5.048 -14.179 5.523 1.00 81.88 83 ALA A O 1
ATOM 633 N N . GLU A 1 84 ? -7.129 -13.362 5.487 1.00 79.56 84 GLU A N 1
ATOM 634 C CA . GLU A 1 84 ? -7.419 -13.680 4.082 1.00 79.56 84 GLU A CA 1
ATOM 635 C C . GLU A 1 84 ? -6.629 -12.832 3.067 1.00 79.56 84 GLU A C 1
ATOM 637 O O . GLU A 1 84 ? -6.520 -13.204 1.901 1.00 79.56 84 GLU A O 1
ATOM 642 N N . LEU A 1 85 ? -6.107 -11.681 3.504 1.00 77.44 85 LEU A N 1
ATOM 643 C CA . LEU A 1 85 ? -5.293 -10.759 2.709 1.00 77.44 85 LEU A CA 1
ATOM 644 C C . LEU A 1 85 ? -3.798 -10.895 3.026 1.00 77.44 85 LEU A C 1
ATOM 646 O O . LEU A 1 85 ? -2.955 -10.548 2.201 1.00 77.44 85 LEU A O 1
ATOM 650 N N . LYS A 1 86 ? -3.453 -11.435 4.199 1.00 70.38 86 LYS A N 1
ATOM 651 C CA . LYS A 1 86 ? -2.105 -11.900 4.542 1.00 70.38 86 LYS A CA 1
ATOM 652 C C . LYS A 1 86 ? -1.790 -13.146 3.696 1.00 70.38 86 LYS A C 1
ATOM 654 O O . LYS A 1 86 ? -1.860 -14.265 4.192 1.00 70.38 86 LYS A O 1
ATOM 659 N N . GLU A 1 87 ? -1.512 -12.968 2.400 1.00 59.97 87 GLU A N 1
ATOM 660 C CA . GLU A 1 87 ? -1.096 -14.075 1.527 1.00 59.97 87 GLU A CA 1
ATOM 661 C C . GLU A 1 87 ? 0.126 -14.784 2.152 1.00 59.97 87 GLU A C 1
ATOM 663 O O . GLU A 1 87 ? 1.135 -14.141 2.457 1.00 59.97 87 GLU A O 1
ATOM 668 N N . ARG A 1 88 ? -0.019 -16.097 2.391 1.00 43.75 88 ARG A N 1
ATOM 669 C CA . ARG A 1 88 ? 1.046 -17.045 2.757 1.00 43.75 88 ARG A CA 1
ATOM 670 C C . ARG A 1 88 ? 1.919 -17.383 1.555 1.00 43.75 88 ARG A C 1
ATOM 672 O O . ARG A 1 88 ? 1.363 -17.467 0.436 1.00 43.75 88 ARG A O 1
#

Sequence (88 aa):
MARRAILIVDDYTTKCSRCGKGARIQDTHHTRLLSGWGTPAPHDRPCGEPFVAISTRRLGVTAEDLRALRPDLPAYAAGDLPAELKER

Solvent-accessible surface area (backbone atoms only — not comparable to full-atom values): 5199 Å² total; per-residue (Å²): 127,86,80,69,20,34,39,34,46,52,99,73,40,34,25,29,65,69,79,68,44,31,25,51,84,85,52,62,36,31,75,47,72,34,56,66,90,61,77,73,56,95,83,65,71,52,81,56,42,44,50,68,29,34,36,31,82,45,86,91,53,49,32,64,63,45,26,74,74,36,73,92,34,58,45,28,30,47,86,63,59,52,74,90,72,56,78,128

Mean predicted aligned error: 5.16 Å

Secondary structure (DSSP, 8-state):
----EEEEE-SS-EEETTT-SBB-TT-SBS-SB--SSSPPPTT-----PBEEEEEE--TT--HHHHHHH-TTS-EE-TT---TTTS--

Foldseek 3Di:
DQDEWEFEDDDQFIATPRPRF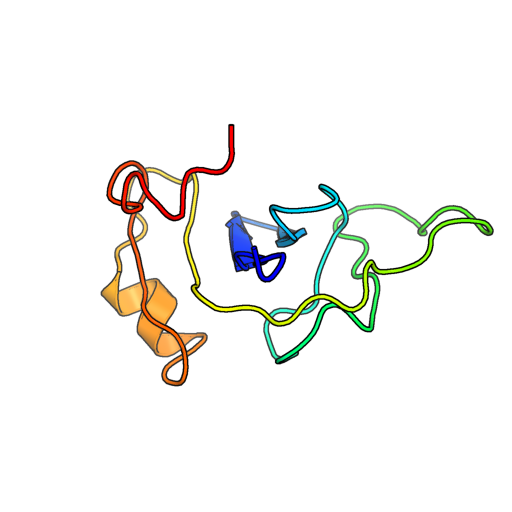TADLPDQFQQDGDDSDDDPDPPDGGPRHGHQAYEYQDDPCQQVNSCVSPVPHRGDYRPRDDPVNVDD

pLDDT: mean 85.36, std 11.66, range [43.75, 95.81]